Protein AF-A0A059LDJ7-F1 (afdb_monomer_lite)

Foldseek 3Di:
DDDDDDDDDDDPDDDPDDDPDQDDAPDQLGLSADQPPAPPPGAHSVRSVVVVVVVFDFDADPVRHGPDHDPDDPDDDDPDDDDDPVVPDDPDDDDPVRLVVVLVVCVVQVVDPPDDDPDPPPDPVVSNPPCCRPVLNPDPDDDDSVPPCCCVVAPPQCCDDPNDPDDDDPDPDDD

Radius of gyration: 35.51 Å; chains: 1; bounding box: 88×88×73 Å

Sequence (175 aa):
MAKRAAGKAGKASKTPGAAGGTVKPKHSNDKNRANKDVKTGMRSSGTVRRLAMYNSKPVRNKQGKIVKYELQSRDLPSTRIQPDRRWFGNTRVVGQKQLEAFREEMAVKAADPYTVVLDARKLPLGLIQDPETTNGGLRKATARATRSALVATQPFAATFGKEARRKRPKLAAES

Structure (mmCIF, N/CA/C/O backbone):
data_AF-A0A059LDJ7-F1
#
_entry.id   AF-A0A059LDJ7-F1
#
loop_
_atom_site.group_PDB
_atom_site.id
_atom_site.type_symbol
_atom_site.label_atom_id
_atom_site.label_alt_id
_atom_site.label_comp_id
_atom_site.label_asym_id
_atom_site.label_entity_id
_atom_site.label_seq_id
_atom_site.pdbx_PDB_ins_code
_atom_site.Cartn_x
_atom_site.Cartn_y
_atom_site.Cartn_z
_atom_site.occupancy
_atom_site.B_iso_or_equiv
_atom_site.auth_seq_id
_atom_site.auth_comp_id
_atom_site.auth_asym_id
_atom_site.auth_atom_id
_atom_site.pdbx_PDB_model_num
ATOM 1 N N . MET A 1 1 ? 35.418 -58.493 -48.954 1.00 42.06 1 MET A N 1
ATOM 2 C CA . MET A 1 1 ? 36.001 -57.163 -48.661 1.00 42.06 1 MET A CA 1
ATOM 3 C C . MET A 1 1 ? 35.087 -56.087 -49.231 1.00 42.06 1 MET A C 1
ATOM 5 O O . MET A 1 1 ? 34.880 -56.126 -50.430 1.00 42.06 1 MET A O 1
ATOM 9 N N . ALA A 1 2 ? 34.543 -55.184 -48.403 1.00 43.62 2 ALA A N 1
ATOM 10 C CA . ALA A 1 2 ? 34.311 -53.756 -48.712 1.00 43.62 2 ALA A CA 1
ATOM 11 C C . ALA A 1 2 ? 33.405 -53.103 -47.643 1.00 43.62 2 ALA A C 1
ATOM 13 O O . ALA A 1 2 ? 32.187 -53.229 -47.648 1.00 43.62 2 ALA A O 1
ATOM 14 N N . LYS A 1 3 ? 34.091 -52.460 -46.692 1.00 38.25 3 LYS A N 1
ATOM 15 C CA . LYS A 1 3 ? 33.736 -51.365 -45.767 1.00 38.25 3 LYS A CA 1
ATOM 16 C C . LYS A 1 3 ? 32.256 -50.959 -45.596 1.00 38.25 3 LYS A C 1
ATOM 18 O O . LYS A 1 3 ? 31.670 -50.288 -46.438 1.00 38.25 3 LYS A O 1
ATOM 23 N N . ARG A 1 4 ? 31.744 -51.188 -44.377 1.00 35.16 4 ARG A N 1
ATOM 24 C CA . ARG A 1 4 ? 30.652 -50.409 -43.766 1.00 35.16 4 ARG A CA 1
ATOM 25 C C . ARG A 1 4 ? 31.111 -48.959 -43.561 1.00 35.16 4 ARG A C 1
ATOM 27 O O . ARG A 1 4 ? 32.107 -48.725 -42.879 1.00 35.16 4 ARG A O 1
ATOM 34 N N . ALA A 1 5 ? 30.391 -48.002 -44.139 1.00 41.06 5 ALA A N 1
ATOM 35 C CA . ALA A 1 5 ? 30.596 -46.577 -43.905 1.00 41.06 5 ALA A CA 1
ATOM 36 C C . ALA A 1 5 ? 29.890 -46.152 -42.607 1.00 41.06 5 ALA A C 1
ATOM 38 O O . ALA A 1 5 ? 28.685 -46.342 -42.449 1.00 41.06 5 ALA A O 1
ATOM 39 N N . ALA A 1 6 ? 30.654 -45.591 -41.669 1.00 39.34 6 ALA A N 1
ATOM 40 C CA . ALA A 1 6 ? 30.142 -45.019 -40.433 1.00 39.34 6 ALA A CA 1
ATOM 41 C C . ALA A 1 6 ? 29.361 -43.727 -40.734 1.00 39.34 6 ALA A C 1
ATOM 43 O O . ALA A 1 6 ? 29.925 -42.741 -41.211 1.00 39.34 6 ALA A O 1
ATOM 44 N N . GLY A 1 7 ? 28.057 -43.740 -40.456 1.00 34.28 7 GLY A N 1
ATOM 45 C CA . GLY A 1 7 ? 27.198 -42.561 -40.518 1.00 34.28 7 GLY A CA 1
ATOM 46 C C . GLY A 1 7 ? 27.626 -41.524 -39.480 1.00 34.28 7 GLY A C 1
ATOM 47 O O . GLY A 1 7 ? 27.619 -41.776 -38.277 1.00 34.28 7 GLY A O 1
ATOM 48 N N . LYS A 1 8 ? 28.021 -40.351 -39.969 1.00 35.94 8 LYS A N 1
ATOM 49 C CA . LYS A 1 8 ? 28.443 -39.179 -39.201 1.00 35.94 8 LYS A CA 1
ATOM 50 C C . LYS A 1 8 ? 27.261 -38.646 -38.381 1.00 35.94 8 LYS A C 1
ATOM 52 O O . LYS A 1 8 ? 26.274 -38.194 -38.953 1.00 35.94 8 LYS A O 1
ATOM 57 N N . ALA A 1 9 ? 27.372 -38.687 -37.052 1.00 33.53 9 ALA A N 1
ATOM 58 C CA . ALA A 1 9 ? 26.392 -38.111 -36.136 1.00 33.53 9 ALA A CA 1
ATOM 59 C C . ALA A 1 9 ? 26.164 -36.622 -36.458 1.00 33.53 9 ALA A C 1
ATOM 61 O O . ALA A 1 9 ? 27.090 -35.805 -36.412 1.00 33.53 9 ALA A O 1
ATOM 62 N N . GLY A 1 10 ? 24.927 -36.283 -36.824 1.00 32.22 10 GLY A N 1
ATOM 63 C CA . GLY A 1 10 ? 24.494 -34.917 -37.083 1.00 32.22 10 GLY A CA 1
ATOM 64 C C . GLY A 1 10 ? 24.626 -34.064 -35.824 1.00 32.22 10 GLY A C 1
ATOM 65 O O . GLY A 1 10 ? 24.114 -34.405 -34.759 1.00 32.22 10 GLY A O 1
ATOM 66 N N . LYS A 1 11 ? 25.337 -32.943 -35.948 1.00 30.53 11 LYS A N 1
ATOM 67 C CA . LYS A 1 11 ? 25.489 -31.935 -34.897 1.00 30.53 11 LYS A CA 1
ATOM 68 C C . LYS A 1 11 ? 24.115 -31.317 -34.618 1.00 30.53 11 LYS A C 1
ATOM 70 O O . LYS A 1 11 ? 23.591 -30.589 -35.457 1.00 30.53 11 LYS A O 1
ATOM 75 N N . ALA A 1 12 ? 23.547 -31.598 -33.448 1.00 30.97 12 ALA A N 1
ATOM 76 C CA . ALA A 1 12 ? 22.353 -30.924 -32.955 1.00 30.97 12 ALA A CA 1
ATOM 77 C C . ALA A 1 12 ? 22.584 -29.402 -32.943 1.00 30.97 12 ALA A C 1
ATOM 79 O O . ALA A 1 12 ? 23.527 -28.902 -32.321 1.00 30.97 12 ALA A O 1
ATOM 80 N N . SER A 1 13 ? 21.740 -28.663 -33.662 1.00 32.06 13 SER A N 1
ATOM 81 C CA . SER A 1 13 ? 21.735 -27.204 -33.682 1.00 32.06 13 SER A CA 1
ATOM 82 C C . SER A 1 13 ? 21.338 -26.684 -32.302 1.00 32.06 13 SER A C 1
ATOM 84 O O . SER A 1 13 ? 20.176 -26.737 -31.906 1.00 32.06 13 SER A O 1
ATOM 86 N N . LYS A 1 14 ? 22.329 -26.204 -31.552 1.00 30.09 14 LYS A N 1
ATOM 87 C CA . LYS A 1 14 ? 22.153 -25.601 -30.233 1.00 30.09 14 LYS A CA 1
ATOM 88 C C . LYS A 1 14 ? 21.418 -24.265 -30.396 1.00 30.09 14 LYS A C 1
ATOM 90 O O . LYS A 1 14 ? 22.006 -23.283 -30.841 1.00 30.09 14 LYS A O 1
ATOM 95 N N . THR A 1 15 ? 20.136 -24.233 -30.040 1.00 29.75 15 THR A N 1
ATOM 96 C CA . THR A 1 15 ? 19.385 -23.004 -29.740 1.00 29.75 15 THR A CA 1
ATOM 97 C C . THR A 1 15 ? 20.234 -22.141 -28.798 1.00 29.75 15 THR A C 1
ATOM 99 O O . THR A 1 15 ? 20.752 -22.691 -27.819 1.00 29.75 15 THR A O 1
ATOM 102 N N . PRO A 1 16 ? 20.436 -20.830 -29.037 1.00 34.78 16 PRO A N 1
ATOM 103 C CA . PRO A 1 16 ? 21.268 -20.022 -28.159 1.00 34.78 16 PRO A CA 1
ATOM 104 C C . PRO A 1 16 ? 20.486 -19.716 -26.876 1.00 34.78 16 PRO A C 1
ATOM 106 O O . PRO A 1 16 ? 19.850 -18.675 -26.731 1.00 34.78 16 PRO A O 1
ATOM 109 N N . GLY A 1 17 ? 20.521 -20.669 -25.946 1.00 28.41 17 GLY A N 1
ATOM 110 C CA . GLY A 1 17 ? 20.250 -20.441 -24.537 1.00 28.41 17 GLY A CA 1
ATOM 111 C C . GLY A 1 17 ? 21.301 -19.494 -23.966 1.00 28.41 17 GLY A C 1
ATOM 112 O O . GLY A 1 17 ? 22.477 -19.564 -24.327 1.00 28.41 17 GLY A O 1
ATOM 113 N N . ALA A 1 18 ? 20.837 -18.579 -23.117 1.00 41.72 18 ALA A N 1
ATOM 114 C CA . ALA A 1 18 ? 21.595 -17.512 -22.481 1.00 41.72 18 ALA A CA 1
ATOM 115 C C . ALA A 1 18 ? 23.001 -17.949 -22.030 1.00 41.72 18 ALA A C 1
ATOM 117 O O . ALA A 1 18 ? 23.164 -18.709 -21.077 1.00 41.72 18 ALA A O 1
ATOM 118 N N . ALA A 1 19 ? 24.023 -17.431 -22.711 1.00 35.00 19 ALA A N 1
ATOM 119 C CA . ALA A 1 19 ? 25.407 -17.570 -22.295 1.00 35.00 19 ALA A CA 1
ATOM 120 C C . ALA A 1 19 ? 25.674 -16.612 -21.124 1.00 35.00 19 ALA A C 1
ATOM 122 O O . ALA A 1 19 ? 25.882 -15.415 -21.319 1.00 35.00 19 ALA A O 1
ATOM 123 N N . GLY A 1 20 ? 25.665 -17.150 -19.905 1.00 42.09 20 GLY A N 1
ATOM 124 C CA . GLY A 1 20 ? 26.202 -16.506 -18.706 1.00 42.09 20 GLY A CA 1
ATOM 125 C C . GLY A 1 20 ? 27.732 -16.476 -18.724 1.00 42.09 20 GLY A C 1
ATOM 126 O O . GLY A 1 20 ? 28.372 -17.110 -17.897 1.00 42.09 20 GLY A O 1
ATOM 127 N N . GLY A 1 21 ? 28.313 -15.764 -19.689 1.00 45.19 21 GLY A N 1
ATOM 128 C CA . GLY A 1 21 ? 29.731 -15.411 -19.722 1.00 45.19 21 GLY A CA 1
ATOM 129 C C . GLY A 1 21 ? 29.867 -13.893 -19.667 1.00 45.19 21 GLY A C 1
ATOM 130 O O . GLY A 1 21 ? 29.089 -13.184 -20.304 1.00 45.19 21 GLY A O 1
ATOM 131 N N . THR A 1 22 ? 30.830 -13.381 -18.904 1.00 58.38 22 THR A N 1
ATOM 132 C CA . THR A 1 22 ? 31.161 -11.952 -18.787 1.00 58.38 22 THR A CA 1
ATOM 133 C C . THR A 1 22 ? 31.734 -11.415 -20.104 1.00 58.38 22 THR A C 1
ATOM 135 O O . THR A 1 22 ? 32.924 -11.150 -20.251 1.00 58.38 22 THR A O 1
ATOM 138 N N . VAL A 1 23 ? 30.873 -11.264 -21.109 1.00 72.50 23 VAL A N 1
ATOM 139 C CA . VAL A 1 23 ? 31.222 -10.637 -22.382 1.00 72.50 23 VAL A CA 1
ATOM 140 C C . VAL A 1 23 ? 31.428 -9.147 -22.133 1.00 72.50 23 VAL A C 1
ATOM 142 O O . VAL A 1 23 ? 30.529 -8.464 -21.639 1.00 72.50 23 VAL A O 1
ATOM 145 N N . LYS A 1 24 ? 32.614 -8.636 -22.484 1.00 77.88 24 LYS A N 1
ATOM 146 C CA . LYS A 1 24 ? 32.911 -7.199 -22.418 1.00 77.88 24 LYS A CA 1
ATOM 147 C C . LYS A 1 24 ? 31.865 -6.425 -23.243 1.00 77.88 24 LYS A C 1
ATOM 149 O O . LYS A 1 24 ? 31.592 -6.822 -24.379 1.00 77.88 24 LYS A O 1
ATOM 154 N N . PRO A 1 25 ? 31.280 -5.340 -22.705 1.00 80.69 25 PRO A N 1
ATOM 155 C CA . PRO A 1 25 ? 30.238 -4.592 -23.398 1.00 80.69 25 PRO A CA 1
ATOM 156 C C . PRO A 1 25 ? 30.795 -3.964 -24.678 1.00 80.69 25 PRO A C 1
ATOM 158 O O . PRO A 1 25 ? 31.831 -3.300 -24.642 1.00 80.69 25 PRO A O 1
ATOM 161 N N . LYS A 1 26 ? 30.103 -4.146 -25.806 1.00 83.44 26 LYS A N 1
ATOM 162 C CA . LYS A 1 26 ? 30.575 -3.683 -27.124 1.00 83.44 26 LYS A CA 1
ATOM 163 C C . LYS A 1 26 ? 30.265 -2.210 -27.396 1.00 83.44 26 LYS A C 1
ATOM 165 O O . LYS A 1 26 ? 30.961 -1.573 -28.175 1.00 83.44 26 LYS A O 1
ATOM 170 N N . HIS A 1 27 ? 29.220 -1.665 -26.770 1.00 86.00 27 HIS A N 1
ATOM 171 C CA . HIS A 1 27 ? 28.788 -0.276 -26.955 1.00 86.00 27 HIS A CA 1
ATOM 172 C C . HIS A 1 27 ? 28.141 0.324 -25.689 1.00 86.00 27 HIS A C 1
ATOM 174 O O . HIS A 1 27 ? 27.986 -0.330 -24.652 1.00 86.00 27 HIS A O 1
ATOM 180 N N . SER A 1 28 ? 27.755 1.604 -25.749 1.00 82.62 28 SER A N 1
ATOM 181 C CA . SER A 1 28 ? 27.169 2.355 -24.622 1.00 82.62 28 SER A CA 1
ATOM 182 C C . SER A 1 28 ? 25.819 1.802 -24.141 1.00 82.62 28 SER A C 1
ATOM 184 O O . SER A 1 28 ? 25.546 1.831 -22.944 1.00 82.62 28 SER A O 1
ATOM 186 N N . ASN A 1 29 ? 25.012 1.244 -25.051 1.00 84.31 29 ASN A N 1
ATOM 187 C CA . ASN A 1 29 ? 23.694 0.648 -24.764 1.00 84.31 29 ASN A CA 1
ATOM 188 C C . ASN A 1 29 ? 23.704 -0.883 -24.558 1.00 84.31 29 ASN A C 1
ATOM 190 O O . ASN A 1 29 ? 22.674 -1.531 -24.729 1.00 84.31 29 ASN A O 1
ATOM 194 N N . ASP A 1 30 ? 24.856 -1.490 -24.271 1.00 86.12 30 ASP A N 1
ATOM 195 C CA . ASP A 1 30 ? 24.950 -2.948 -24.128 1.00 86.12 30 ASP A CA 1
ATOM 196 C C . ASP A 1 30 ? 24.379 -3.413 -22.773 1.00 86.12 30 ASP A C 1
ATOM 198 O O . ASP A 1 30 ? 24.708 -2.860 -21.718 1.00 86.12 30 ASP A O 1
ATOM 202 N N . LYS A 1 31 ? 23.527 -4.447 -22.800 1.00 83.19 31 LYS A N 1
ATOM 203 C CA . LYS A 1 31 ? 22.902 -5.048 -21.610 1.00 83.19 31 LYS A CA 1
ATOM 204 C C . LYS A 1 31 ? 23.912 -5.793 -20.723 1.00 83.19 31 LYS A C 1
ATOM 206 O O . LYS A 1 31 ? 23.625 -5.970 -19.539 1.00 83.19 31 LYS A O 1
ATOM 211 N N . ASN A 1 32 ? 25.075 -6.175 -21.260 1.00 84.19 32 ASN A N 1
ATOM 212 C CA . ASN A 1 32 ? 26.126 -6.951 -20.584 1.00 84.19 32 ASN A CA 1
ATOM 213 C C . ASN A 1 32 ? 27.123 -6.096 -19.779 1.00 84.19 32 ASN A C 1
ATOM 215 O O . ASN A 1 32 ? 28.181 -6.569 -19.372 1.00 84.19 32 ASN A O 1
ATOM 219 N N . ARG A 1 33 ? 26.821 -4.816 -19.549 1.00 84.44 33 ARG A N 1
ATOM 220 C CA . ARG A 1 33 ? 27.701 -3.911 -18.803 1.00 84.44 33 ARG A CA 1
ATOM 221 C C . ARG A 1 33 ? 27.691 -4.187 -17.288 1.00 84.44 33 ARG A C 1
ATOM 223 O O . ARG A 1 33 ? 26.677 -4.597 -16.722 1.00 84.44 33 ARG A O 1
ATOM 230 N N . ALA A 1 34 ? 28.799 -3.895 -16.609 1.00 82.25 34 ALA A N 1
ATOM 231 C CA . ALA A 1 34 ? 28.867 -3.932 -15.149 1.00 82.25 34 ALA A CA 1
ATOM 232 C C . ALA A 1 34 ? 27.865 -2.950 -14.500 1.00 82.25 34 ALA A C 1
ATOM 234 O O . ALA A 1 34 ? 27.556 -1.889 -15.053 1.00 82.25 34 ALA A O 1
ATOM 235 N N . ASN A 1 35 ? 27.316 -3.335 -13.343 1.00 79.00 35 ASN A N 1
ATOM 236 C CA . ASN A 1 35 ? 26.426 -2.480 -12.545 1.00 79.00 35 ASN A CA 1
ATOM 237 C C . ASN A 1 35 ? 27.171 -1.772 -11.400 1.00 79.00 35 ASN A C 1
ATOM 239 O O . ASN A 1 35 ? 26.806 -0.660 -11.037 1.00 79.00 35 ASN A O 1
ATOM 243 N N . LYS A 1 36 ? 28.208 -2.418 -10.855 1.00 69.12 36 LYS A N 1
ATOM 244 C CA . LYS A 1 36 ? 29.131 -1.866 -9.856 1.00 69.12 36 LYS A CA 1
ATOM 245 C C . LYS A 1 36 ? 30.413 -1.408 -10.565 1.00 69.12 36 LYS A C 1
ATOM 247 O O . LYS A 1 36 ? 30.733 -1.956 -11.619 1.00 69.12 36 LYS A O 1
ATOM 252 N N . ASP A 1 37 ? 31.069 -0.378 -10.035 1.00 67.75 37 ASP A N 1
ATOM 253 C CA . ASP A 1 37 ? 32.345 0.168 -10.538 1.00 67.75 37 ASP A CA 1
ATOM 254 C C . ASP A 1 37 ? 32.285 0.723 -11.971 1.00 67.75 37 ASP A C 1
ATOM 256 O O . ASP A 1 37 ? 33.188 0.570 -12.795 1.00 67.75 37 ASP A O 1
ATOM 260 N N . VAL A 1 38 ? 31.174 1.386 -12.293 1.00 71.25 38 VAL A N 1
ATOM 261 C CA . VAL A 1 38 ? 31.018 2.069 -13.577 1.00 71.25 38 VAL A CA 1
ATOM 262 C C . VAL A 1 38 ? 31.854 3.346 -13.554 1.00 71.25 38 VAL A C 1
ATOM 264 O O . VAL A 1 38 ? 31.583 4.251 -12.770 1.00 71.25 38 VAL A O 1
ATOM 267 N N . LYS A 1 39 ? 32.856 3.424 -14.437 1.00 75.44 39 LYS A N 1
ATOM 268 C CA . LYS A 1 39 ? 33.688 4.622 -14.622 1.00 75.44 39 LYS 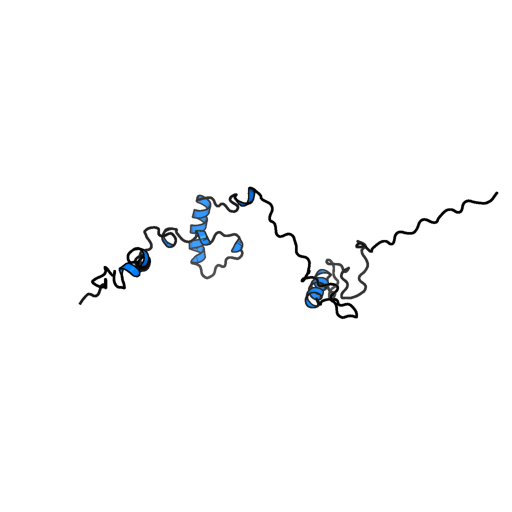A CA 1
ATOM 269 C C . LYS A 1 39 ? 32.810 5.870 -14.800 1.00 75.44 39 LYS A C 1
ATOM 271 O O . LYS A 1 39 ? 31.831 5.834 -15.548 1.00 75.44 39 LYS A O 1
ATOM 276 N N . THR A 1 40 ? 33.173 6.973 -14.148 1.00 74.00 40 THR A N 1
ATOM 27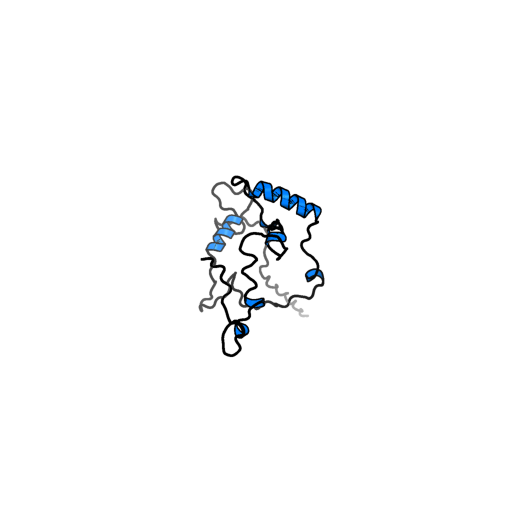7 C CA . THR A 1 40 ? 32.469 8.262 -14.241 1.00 74.00 40 THR A CA 1
ATOM 278 C C . THR A 1 40 ? 32.196 8.640 -15.702 1.00 74.00 40 THR A C 1
ATOM 280 O O . THR A 1 40 ? 33.089 8.572 -16.545 1.00 74.00 40 THR A O 1
ATOM 283 N N . GLY A 1 41 ? 30.941 8.980 -16.015 1.00 75.94 41 GLY A N 1
ATOM 284 C CA . GLY A 1 41 ? 30.483 9.304 -17.376 1.00 75.94 41 GLY A CA 1
ATOM 285 C C . GLY A 1 41 ? 29.976 8.112 -18.201 1.00 75.94 41 GLY A C 1
ATOM 286 O O . GLY A 1 41 ? 29.423 8.298 -19.285 1.00 75.94 41 GLY A O 1
ATOM 287 N N . MET A 1 42 ? 30.100 6.880 -17.704 1.00 81.94 42 MET A N 1
ATOM 288 C CA . MET A 1 42 ? 29.539 5.695 -18.348 1.00 81.94 42 MET A CA 1
ATOM 289 C C . MET A 1 42 ? 28.165 5.318 -17.775 1.00 81.94 42 MET A C 1
ATOM 291 O O . MET A 1 42 ? 27.887 5.483 -16.592 1.00 81.94 42 MET A O 1
ATOM 295 N N . ARG A 1 43 ? 27.283 4.768 -18.619 1.00 87.38 43 ARG A N 1
ATOM 296 C CA . ARG A 1 43 ? 25.987 4.217 -18.173 1.00 87.38 43 ARG A CA 1
ATOM 297 C C . ARG A 1 43 ? 26.218 2.914 -17.410 1.00 87.38 43 ARG A C 1
ATOM 299 O O . ARG A 1 43 ? 27.078 2.153 -17.822 1.00 87.38 43 ARG A O 1
ATOM 306 N N . SER A 1 44 ? 25.447 2.617 -16.364 1.00 88.88 44 SER A N 1
ATOM 307 C CA . SER A 1 44 ? 25.400 1.278 -15.741 1.00 88.88 44 SER A CA 1
ATOM 308 C C . SER A 1 44 ? 24.459 0.337 -16.502 1.00 88.88 44 SER A C 1
ATOM 310 O O . SER A 1 44 ? 23.603 0.805 -17.256 1.00 88.88 44 SER A O 1
ATOM 312 N N . SER A 1 45 ? 24.539 -0.984 -16.302 1.00 89.31 45 SER A N 1
ATOM 313 C CA . SER A 1 45 ? 23.546 -1.899 -16.903 1.00 89.31 45 SER A CA 1
ATOM 314 C C . SER A 1 45 ? 22.118 -1.636 -16.428 1.00 89.31 45 SER A C 1
ATOM 316 O O . SER A 1 45 ? 21.190 -1.738 -17.232 1.00 89.31 45 SER A O 1
ATOM 318 N N . GLY A 1 46 ? 21.924 -1.222 -15.170 1.00 89.75 46 GLY A N 1
ATOM 319 C CA . GLY A 1 46 ? 20.621 -0.760 -14.683 1.00 89.75 46 GLY A CA 1
ATOM 320 C C . GLY A 1 46 ? 20.107 0.449 -15.472 1.00 89.75 46 GLY A C 1
ATOM 321 O O . GLY A 1 46 ? 18.958 0.470 -15.913 1.00 89.75 46 GLY A O 1
ATOM 322 N N . THR A 1 47 ? 20.992 1.410 -15.753 1.00 90.06 47 THR A N 1
ATOM 323 C CA . THR A 1 47 ? 20.671 2.587 -16.574 1.00 90.06 47 THR A CA 1
ATOM 324 C C . THR A 1 47 ? 20.313 2.195 -18.005 1.00 90.06 47 THR A C 1
ATOM 326 O O . THR A 1 47 ? 19.324 2.688 -18.540 1.00 90.06 47 THR A O 1
ATOM 329 N N . VAL A 1 48 ? 21.071 1.282 -18.619 1.00 91.81 48 VAL A N 1
ATOM 330 C CA . VAL A 1 48 ? 20.797 0.782 -19.976 1.00 91.81 48 VAL A CA 1
ATOM 331 C C . VAL A 1 48 ? 19.431 0.095 -20.051 1.00 91.81 48 VAL A C 1
ATOM 333 O O . VAL A 1 48 ? 18.666 0.380 -20.969 1.00 91.81 48 VAL A O 1
ATOM 336 N N . ARG A 1 49 ? 19.078 -0.759 -19.080 1.00 91.06 49 ARG A N 1
ATOM 337 C CA . ARG A 1 49 ? 17.759 -1.422 -19.031 1.00 91.06 49 ARG A CA 1
ATOM 338 C C . ARG A 1 49 ? 16.617 -0.418 -18.871 1.00 91.06 49 ARG A C 1
ATOM 340 O O . ARG A 1 49 ? 15.626 -0.518 -19.587 1.00 91.06 49 ARG A O 1
ATOM 347 N N . ARG A 1 50 ? 16.776 0.582 -17.997 1.00 90.94 50 ARG A N 1
ATOM 348 C CA . ARG A 1 50 ? 15.799 1.670 -17.824 1.00 90.94 50 ARG A CA 1
ATOM 349 C C . ARG A 1 50 ? 15.618 2.486 -19.106 1.00 90.94 50 ARG A C 1
ATOM 351 O O . ARG A 1 50 ? 14.496 2.782 -19.482 1.00 90.94 50 ARG A O 1
ATOM 358 N N . LEU A 1 51 ? 16.702 2.837 -19.797 1.00 91.62 51 LEU A N 1
ATOM 359 C CA . LEU A 1 51 ? 16.608 3.577 -21.060 1.00 91.62 51 LEU A CA 1
ATOM 360 C C . LEU A 1 51 ? 15.989 2.735 -22.182 1.00 91.62 51 LEU A C 1
ATOM 362 O O . LEU A 1 51 ? 15.260 3.266 -23.013 1.00 91.62 51 LEU A O 1
ATOM 366 N N . ALA A 1 52 ? 16.247 1.426 -22.198 1.00 90.19 52 ALA A N 1
ATOM 367 C CA . ALA A 1 52 ? 15.611 0.514 -23.142 1.00 90.19 52 ALA A CA 1
ATOM 368 C C . ALA A 1 52 ? 14.085 0.440 -22.943 1.00 90.19 52 ALA A C 1
ATOM 370 O O . ALA A 1 52 ? 13.368 0.322 -23.932 1.00 90.19 52 ALA A O 1
ATOM 371 N N . MET A 1 53 ? 13.594 0.572 -21.704 1.00 91.25 53 MET A N 1
ATOM 372 C CA . MET A 1 53 ? 12.157 0.592 -21.395 1.00 91.25 53 MET A CA 1
ATOM 373 C C . MET A 1 53 ? 11.426 1.746 -22.101 1.00 91.25 53 MET A C 1
ATOM 375 O O . MET A 1 53 ? 10.395 1.504 -22.731 1.00 91.25 53 MET A O 1
ATOM 379 N N . TYR A 1 54 ? 11.995 2.959 -22.111 1.00 91.81 54 TYR A N 1
ATOM 380 C CA . TYR A 1 54 ? 11.408 4.106 -22.825 1.00 91.81 54 TYR A CA 1
ATOM 381 C C . TYR A 1 54 ? 11.358 3.924 -24.350 1.00 91.81 54 TYR A C 1
ATOM 383 O O . TYR A 1 54 ? 10.547 4.551 -25.023 1.00 91.81 54 TYR A O 1
ATOM 391 N N . ASN A 1 55 ? 12.198 3.043 -24.897 1.00 88.06 55 ASN A N 1
ATOM 392 C CA . ASN A 1 55 ? 12.268 2.749 -26.328 1.00 88.06 55 ASN A CA 1
ATOM 393 C C . ASN A 1 55 ? 11.537 1.447 -26.709 1.00 88.06 55 ASN A C 1
ATOM 395 O O . ASN A 1 55 ? 11.772 0.909 -27.794 1.00 88.06 55 ASN A O 1
ATOM 399 N N . SER A 1 56 ? 10.673 0.915 -25.838 1.00 87.12 56 SER A N 1
ATOM 400 C CA . SER A 1 56 ? 9.945 -0.329 -26.103 1.00 87.12 56 SER A CA 1
ATOM 401 C C . SER A 1 56 ? 8.912 -0.145 -27.227 1.00 87.12 56 SER A C 1
ATOM 403 O O . SER A 1 56 ? 7.990 0.662 -27.148 1.00 87.12 56 SER A O 1
ATOM 405 N N . LYS A 1 57 ? 9.086 -0.887 -28.328 1.00 88.31 57 LYS A N 1
ATOM 406 C CA . LYS A 1 57 ? 8.197 -0.879 -29.502 1.00 88.31 57 LYS A CA 1
ATOM 407 C C . LYS A 1 57 ? 7.925 -2.314 -29.970 1.00 88.31 57 LYS A C 1
ATOM 409 O O . LYS A 1 57 ? 8.788 -3.177 -29.796 1.00 88.31 57 LYS A O 1
ATOM 414 N N . PRO A 1 58 ? 6.762 -2.590 -30.589 1.00 91.31 58 PRO A N 1
ATOM 415 C CA . PRO A 1 58 ? 6.482 -3.907 -31.146 1.00 91.31 58 PRO A CA 1
ATOM 416 C C . PRO A 1 58 ? 7.398 -4.207 -32.328 1.00 91.31 58 PRO A C 1
ATOM 418 O O . PRO A 1 58 ? 7.479 -3.432 -33.284 1.00 91.31 58 PRO A O 1
ATOM 421 N N . VAL A 1 59 ? 8.058 -5.362 -32.268 1.00 90.56 59 VAL A N 1
ATOM 422 C CA . VAL A 1 59 ? 8.890 -5.874 -33.358 1.00 90.56 59 VAL A CA 1
ATOM 423 C C . VAL A 1 59 ? 7.973 -6.509 -34.396 1.00 90.56 59 VAL A C 1
ATOM 425 O O . VAL A 1 59 ? 7.156 -7.367 -34.054 1.00 90.56 59 VAL A O 1
ATOM 428 N N . ARG A 1 60 ? 8.100 -6.091 -35.658 1.00 93.25 60 ARG A N 1
ATOM 429 C CA . ARG A 1 60 ? 7.274 -6.562 -36.779 1.00 93.25 60 ARG A CA 1
ATOM 430 C C . ARG A 1 60 ? 8.106 -7.318 -37.810 1.00 93.25 60 ARG A C 1
ATOM 432 O O . ARG A 1 60 ? 9.290 -7.036 -37.975 1.00 93.25 60 ARG A O 1
ATOM 439 N N . ASN A 1 61 ? 7.482 -8.268 -38.501 1.00 94.25 61 ASN A N 1
ATOM 440 C CA . ASN A 1 61 ? 8.062 -8.891 -39.690 1.00 94.25 61 ASN A CA 1
ATOM 441 C C . ASN A 1 61 ? 7.914 -7.972 -40.921 1.00 94.25 61 ASN A C 1
ATOM 443 O O . ASN A 1 61 ? 7.272 -6.923 -40.852 1.00 94.25 61 ASN A O 1
ATOM 447 N N . LYS A 1 62 ? 8.492 -8.370 -42.062 1.00 94.94 62 LYS A N 1
ATOM 448 C CA . LYS A 1 62 ? 8.414 -7.602 -43.322 1.00 94.94 62 LYS A CA 1
ATOM 449 C C . LYS A 1 62 ? 6.970 -7.388 -43.801 1.00 94.94 62 LYS A C 1
ATOM 451 O O . LYS A 1 62 ? 6.679 -6.393 -44.444 1.00 94.94 62 LYS A O 1
ATOM 456 N N . GLN A 1 63 ? 6.071 -8.303 -43.449 1.00 94.44 63 GLN A N 1
ATOM 457 C CA . GLN A 1 63 ? 4.641 -8.275 -43.753 1.00 94.44 63 GLN A CA 1
ATOM 458 C C . GLN A 1 63 ? 3.825 -7.429 -42.753 1.00 94.44 63 GLN A C 1
ATOM 460 O O . GLN A 1 63 ? 2.599 -7.435 -42.806 1.00 94.44 63 GLN A O 1
ATOM 465 N N . GLY A 1 64 ? 4.471 -6.749 -41.798 1.00 90.88 64 GLY A N 1
ATOM 466 C CA . GLY A 1 64 ? 3.820 -5.870 -40.820 1.00 90.88 64 GLY A CA 1
ATOM 467 C C . GLY A 1 64 ? 3.168 -6.570 -39.619 1.00 90.88 64 GLY A C 1
ATOM 468 O O . GLY A 1 64 ? 2.634 -5.894 -38.738 1.00 90.88 64 GLY A O 1
ATOM 469 N N . LYS A 1 65 ? 3.236 -7.903 -39.517 1.00 91.31 65 LYS A N 1
ATOM 470 C CA . LYS A 1 65 ? 2.709 -8.667 -38.373 1.00 91.31 65 LYS A CA 1
ATOM 471 C C . LYS A 1 65 ? 3.641 -8.544 -37.168 1.00 91.31 65 LYS A C 1
ATOM 473 O O . LYS A 1 65 ? 4.860 -8.649 -37.304 1.00 91.31 65 LYS A O 1
ATOM 478 N N . ILE A 1 66 ? 3.063 -8.339 -35.984 1.00 90.06 66 ILE A N 1
ATOM 479 C CA . ILE A 1 66 ? 3.805 -8.233 -34.720 1.00 90.06 66 ILE A CA 1
ATOM 480 C C . ILE A 1 66 ? 4.331 -9.618 -34.334 1.00 90.06 66 ILE A C 1
ATOM 482 O O . ILE A 1 66 ? 3.555 -10.555 -34.177 1.00 90.06 66 ILE A O 1
ATOM 486 N N . VAL A 1 67 ? 5.649 -9.729 -34.180 1.00 89.31 67 VAL A N 1
ATOM 487 C CA . VAL A 1 67 ? 6.348 -10.957 -33.771 1.00 89.31 67 VAL A CA 1
ATOM 488 C C . VAL A 1 67 ? 6.527 -10.992 -32.257 1.00 89.31 67 VAL A C 1
ATOM 490 O O . VAL A 1 67 ? 6.348 -12.031 -31.633 1.00 89.31 67 VAL A O 1
ATOM 493 N N . LYS A 1 68 ? 6.888 -9.854 -31.653 1.00 87.31 68 LYS A N 1
ATOM 494 C CA . LYS A 1 68 ? 7.117 -9.748 -30.211 1.00 87.31 68 LYS A CA 1
ATOM 495 C C . LYS A 1 68 ? 6.717 -8.376 -29.694 1.00 87.31 68 LYS A C 1
ATOM 497 O O . LYS A 1 68 ? 7.114 -7.353 -30.258 1.00 87.31 68 LYS A O 1
ATOM 502 N N . TYR A 1 69 ? 6.015 -8.374 -28.568 1.00 88.88 69 TYR A N 1
ATOM 503 C CA . TYR A 1 69 ? 5.813 -7.194 -27.745 1.00 88.88 69 TYR A CA 1
ATOM 504 C C . TYR A 1 69 ? 5.887 -7.582 -26.268 1.00 88.88 69 TYR A C 1
ATOM 506 O O . TYR A 1 69 ? 5.317 -8.589 -25.868 1.00 88.88 69 TYR A O 1
ATOM 514 N N . GLU A 1 70 ? 6.650 -6.830 -25.473 1.00 85.12 70 GLU A N 1
ATOM 515 C CA . GLU A 1 70 ? 7.034 -7.252 -24.116 1.00 85.12 70 GLU A CA 1
ATOM 516 C C . GLU A 1 70 ? 5.873 -7.216 -23.113 1.00 85.12 70 GLU A C 1
ATOM 518 O O . GLU A 1 70 ? 5.860 -8.018 -22.187 1.00 85.12 70 GLU A O 1
ATOM 523 N N . LEU A 1 71 ? 4.900 -6.318 -23.307 1.00 86.31 71 LEU A N 1
ATOM 524 C CA . LEU A 1 71 ? 3.805 -6.073 -22.355 1.00 86.31 71 LEU A CA 1
ATOM 525 C C . LEU A 1 71 ? 2.406 -6.404 -22.904 1.00 86.31 71 LEU A C 1
ATOM 527 O O . LEU A 1 71 ? 1.425 -6.231 -22.192 1.00 86.31 71 LEU A O 1
ATOM 531 N N . GLN A 1 72 ? 2.288 -6.867 -24.154 1.00 88.06 72 GLN A N 1
ATOM 532 C CA . GLN A 1 72 ? 1.020 -7.387 -24.694 1.00 88.06 72 GLN A CA 1
ATOM 533 C C . GLN A 1 72 ? 1.266 -8.780 -25.265 1.00 88.06 72 GLN A C 1
ATOM 535 O O . GLN A 1 72 ? 1.516 -8.949 -26.461 1.00 88.06 72 GLN A O 1
ATOM 540 N N . SER A 1 73 ? 1.213 -9.780 -24.388 1.00 87.12 73 SER A N 1
ATOM 541 C CA . SER A 1 73 ? 1.034 -11.166 -24.809 1.00 87.12 73 SER A CA 1
ATOM 542 C C . SER A 1 73 ? -0.402 -11.363 -25.300 1.00 87.12 73 SER A C 1
ATOM 544 O O . SER A 1 73 ? -1.338 -10.755 -24.784 1.00 87.12 73 SER A O 1
ATOM 546 N N . ARG A 1 74 ? -0.580 -12.210 -2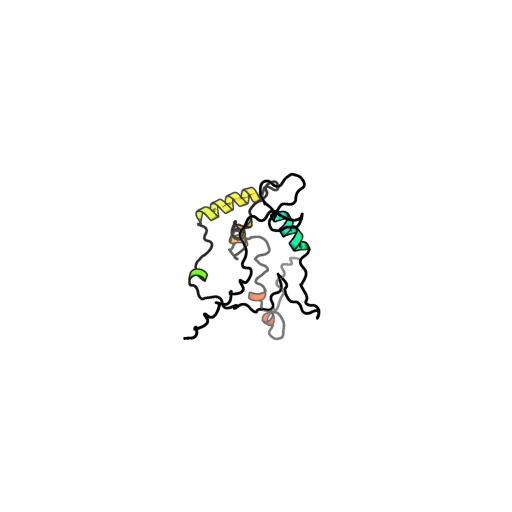6.318 1.00 84.19 74 ARG A N 1
ATOM 547 C CA . ARG A 1 74 ? -1.911 -12.623 -26.804 1.00 84.19 74 ARG A CA 1
ATOM 548 C C . ARG A 1 74 ? -2.414 -13.888 -26.110 1.00 84.19 74 ARG A C 1
ATOM 550 O O . ARG A 1 74 ? -3.567 -14.263 -26.290 1.00 84.19 74 ARG A O 1
ATOM 557 N N . ASP A 1 75 ? -1.536 -14.532 -25.353 1.00 87.75 75 ASP A N 1
ATOM 558 C CA . ASP A 1 75 ? -1.812 -15.783 -24.671 1.00 87.75 75 ASP A CA 1
ATOM 559 C C . ASP A 1 75 ? -2.719 -15.513 -23.470 1.00 87.75 75 ASP A C 1
ATOM 561 O O . ASP A 1 75 ? -2.424 -14.642 -22.648 1.00 87.75 75 ASP A O 1
ATOM 565 N N . LEU A 1 76 ? -3.824 -16.257 -23.376 1.00 86.94 76 LEU A N 1
ATOM 566 C CA . LEU A 1 76 ? -4.707 -16.225 -22.214 1.00 86.94 76 LEU A CA 1
ATOM 567 C C . LEU A 1 76 ? -4.105 -17.106 -21.109 1.00 86.94 76 LEU A C 1
ATOM 569 O O . LEU A 1 76 ? -4.041 -18.327 -21.284 1.00 86.94 76 LEU A O 1
ATOM 573 N N . PRO A 1 77 ? -3.667 -16.537 -19.970 1.00 90.00 77 PRO A N 1
ATOM 574 C CA . PRO A 1 77 ? -3.237 -17.348 -18.842 1.00 90.00 77 PRO A CA 1
ATOM 575 C C . PRO A 1 77 ? -4.444 -18.030 -18.183 1.00 90.00 77 PRO A C 1
ATOM 577 O O . PRO A 1 77 ? -5.569 -17.529 -18.232 1.00 90.00 77 PRO A O 1
ATOM 580 N N . SER A 1 78 ? -4.206 -19.158 -17.511 1.00 91.75 78 SER A N 1
ATOM 581 C CA . SER A 1 78 ? -5.228 -19.774 -16.660 1.00 91.75 78 SER A CA 1
ATOM 582 C C . SER A 1 78 ? -5.556 -18.847 -15.486 1.00 91.75 78 SER A C 1
ATOM 584 O O . SER A 1 78 ? -4.674 -18.488 -14.708 1.00 91.75 78 SER A O 1
ATOM 586 N N . THR A 1 79 ? -6.825 -18.461 -15.357 1.00 92.12 79 THR A N 1
ATOM 587 C CA . THR A 1 79 ? -7.323 -17.527 -14.331 1.00 92.12 79 THR A CA 1
ATOM 588 C C . THR A 1 79 ? -7.865 -18.227 -13.085 1.00 92.12 79 THR A C 1
ATOM 590 O O . THR A 1 79 ? -8.318 -17.569 -12.148 1.00 92.12 79 THR A O 1
ATOM 593 N N . ARG A 1 80 ? -7.848 -19.566 -13.054 1.00 94.06 80 ARG A N 1
ATOM 594 C CA . ARG A 1 80 ? -8.393 -20.331 -11.932 1.00 94.06 80 ARG A CA 1
ATOM 595 C C . ARG A 1 80 ? -7.469 -20.220 -10.727 1.00 94.06 80 ARG A C 1
ATOM 597 O O . ARG A 1 80 ? -6.315 -20.637 -10.774 1.00 94.06 80 ARG A O 1
ATOM 604 N N . ILE A 1 81 ? -8.017 -19.720 -9.629 1.00 93.50 81 ILE A N 1
ATOM 605 C CA . ILE A 1 81 ? -7.317 -19.652 -8.354 1.00 93.50 81 ILE A CA 1
ATOM 606 C C . ILE A 1 81 ? -7.504 -20.994 -7.624 1.00 93.50 81 ILE A C 1
ATOM 608 O O . ILE A 1 81 ? -8.618 -21.519 -7.573 1.00 93.50 81 ILE A O 1
ATOM 612 N N . GLN A 1 82 ? -6.424 -21.587 -7.110 1.00 94.19 82 GLN A N 1
ATOM 613 C CA . GLN A 1 82 ? -6.500 -22.881 -6.422 1.00 94.19 82 GLN A CA 1
ATOM 614 C C . GLN A 1 82 ? -7.152 -22.743 -5.044 1.00 94.19 82 GLN A C 1
ATOM 616 O O . GLN A 1 82 ? -6.785 -21.826 -4.320 1.00 94.19 82 GLN A O 1
ATOM 621 N N . PRO A 1 83 ? -8.061 -23.645 -4.641 1.00 95.44 83 PRO A N 1
ATOM 622 C CA . PRO A 1 83 ? -8.664 -23.576 -3.316 1.00 95.44 83 PRO A CA 1
ATOM 623 C C . PRO A 1 83 ? -7.598 -23.761 -2.224 1.00 95.44 83 PRO A C 1
ATOM 625 O O . PRO A 1 83 ? -6.863 -24.746 -2.231 1.00 95.44 83 PRO A O 1
ATOM 628 N N . ASP A 1 84 ? -7.533 -22.834 -1.265 1.00 96.44 84 ASP A N 1
ATOM 629 C CA . ASP A 1 84 ? -6.616 -22.905 -0.123 1.00 96.44 84 ASP A CA 1
ATOM 630 C C . ASP A 1 84 ? -7.320 -22.443 1.161 1.00 96.44 84 ASP A C 1
ATOM 632 O O . ASP A 1 84 ? -7.972 -21.398 1.198 1.00 96.44 84 ASP A O 1
ATOM 636 N N . ARG A 1 85 ? -7.160 -23.209 2.247 1.00 95.31 85 ARG A N 1
ATOM 637 C CA . ARG A 1 85 ? -7.712 -22.873 3.572 1.00 95.31 85 ARG A CA 1
ATOM 638 C C . ARG A 1 85 ? -7.139 -21.562 4.115 1.00 95.31 85 ARG A C 1
ATOM 640 O O . ARG A 1 85 ? -7.810 -20.872 4.876 1.00 95.31 85 ARG A O 1
ATOM 647 N N . ARG A 1 86 ? -5.918 -21.197 3.712 1.00 94.62 86 ARG A N 1
ATOM 648 C CA . ARG A 1 86 ? -5.214 -19.988 4.168 1.00 94.62 86 ARG A CA 1
ATOM 649 C C . ARG A 1 86 ? -5.900 -18.687 3.758 1.00 94.62 86 ARG A C 1
ATOM 651 O O . ARG A 1 86 ? -5.675 -17.677 4.413 1.00 94.62 86 ARG A O 1
ATOM 658 N N . TRP A 1 87 ? -6.746 -18.692 2.727 1.00 93.62 87 TRP A N 1
ATOM 659 C CA . TRP A 1 87 ? -7.471 -17.486 2.301 1.00 93.62 87 TRP A CA 1
ATOM 660 C C . TRP A 1 87 ? -8.502 -17.006 3.310 1.00 93.62 87 TRP A C 1
ATOM 662 O O . TRP A 1 87 ? -8.817 -15.822 3.349 1.00 93.62 87 TRP A O 1
ATOM 672 N N . PHE A 1 88 ? -9.021 -17.928 4.114 1.00 94.94 88 PHE A N 1
ATOM 673 C CA . PHE A 1 88 ? -10.062 -17.648 5.094 1.00 94.94 88 PHE A CA 1
ATOM 674 C C . PHE A 1 88 ? -9.493 -17.446 6.504 1.00 94.94 88 PHE A C 1
ATOM 676 O O . PHE A 1 88 ? -10.249 -17.210 7.440 1.00 94.94 88 PHE A O 1
ATOM 683 N N . GLY A 1 89 ? -8.170 -17.543 6.669 1.00 96.25 89 GLY A N 1
ATOM 684 C CA . GLY A 1 89 ? -7.495 -17.234 7.924 1.00 96.25 89 GLY A CA 1
ATOM 685 C C . GLY A 1 89 ? -7.242 -15.735 8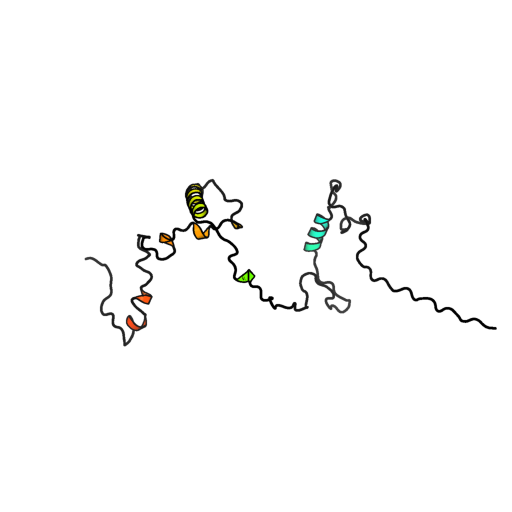.083 1.00 96.25 89 GLY A C 1
ATOM 686 O O . GLY A 1 89 ? -7.041 -15.006 7.111 1.00 96.25 89 GLY A O 1
ATOM 687 N N . ASN A 1 90 ? -7.209 -15.266 9.327 1.00 92.56 90 ASN A N 1
ATOM 688 C CA . ASN A 1 90 ? -6.923 -13.871 9.646 1.00 92.56 90 ASN A CA 1
ATOM 689 C C . ASN A 1 90 ? -5.480 -13.522 9.224 1.00 92.56 90 ASN A C 1
ATOM 691 O O . ASN A 1 90 ? -4.526 -14.110 9.728 1.00 92.56 90 ASN A O 1
ATOM 695 N N . THR A 1 91 ? -5.306 -12.555 8.318 1.00 91.38 91 THR A N 1
ATOM 696 C CA . THR A 1 91 ? -3.980 -12.182 7.773 1.00 91.38 91 THR A CA 1
ATOM 697 C C . THR A 1 91 ? -3.305 -11.024 8.508 1.00 91.38 91 THR A C 1
ATOM 699 O O . THR A 1 91 ? -2.079 -10.935 8.526 1.00 91.38 91 THR A O 1
ATOM 702 N N . ARG A 1 92 ? -4.085 -10.118 9.108 1.00 87.69 92 ARG A N 1
ATOM 703 C CA . ARG A 1 92 ? -3.602 -8.982 9.905 1.00 87.69 92 ARG A CA 1
ATOM 704 C C . ARG A 1 92 ? -4.387 -8.940 11.208 1.00 87.69 92 ARG A C 1
ATOM 706 O O . ARG A 1 92 ? -5.592 -8.709 11.184 1.00 87.69 92 ARG A O 1
ATOM 713 N N . VAL A 1 93 ? -3.706 -9.177 12.324 1.00 88.06 93 VAL A N 1
ATOM 714 C CA . VAL A 1 93 ? -4.292 -9.167 13.670 1.00 88.06 93 VAL A CA 1
ATOM 715 C C . VAL A 1 93 ? -3.491 -8.200 14.531 1.00 88.06 93 VAL A C 1
ATOM 717 O O . VAL A 1 93 ? -2.265 -8.174 14.453 1.00 88.06 93 VAL A O 1
ATOM 720 N N . VAL A 1 94 ? -4.188 -7.399 15.331 1.00 88.12 94 VAL A N 1
ATOM 721 C CA . VAL A 1 94 ? -3.598 -6.455 16.286 1.00 88.12 94 VAL A CA 1
ATOM 722 C C . VAL A 1 94 ? -4.154 -6.788 17.665 1.00 88.12 94 VAL A C 1
ATOM 724 O O . VAL A 1 94 ? -5.352 -7.034 17.798 1.00 88.12 94 VAL A O 1
ATOM 727 N N . GLY A 1 95 ? -3.296 -6.828 18.685 1.00 91.25 95 GLY A N 1
ATOM 728 C CA . GLY A 1 95 ? -3.736 -7.042 20.063 1.00 91.25 95 GLY A CA 1
ATOM 729 C C . GLY A 1 95 ? -4.404 -5.793 20.642 1.00 91.25 95 GLY A C 1
ATOM 730 O O . GLY A 1 95 ? -3.985 -4.678 20.346 1.00 91.25 95 GLY A O 1
ATOM 731 N N . GLN A 1 96 ? -5.397 -5.962 21.518 1.00 89.62 96 GLN A N 1
ATOM 732 C CA . GLN A 1 96 ? -6.158 -4.840 22.089 1.00 89.62 96 GLN A CA 1
ATOM 733 C C . GLN A 1 96 ? -5.269 -3.795 22.787 1.00 89.62 96 GLN A C 1
ATOM 735 O O . GLN A 1 96 ? -5.421 -2.605 22.544 1.00 89.62 96 GLN A O 1
ATOM 740 N N . LYS A 1 97 ? -4.288 -4.234 23.587 1.00 91.81 97 LYS A N 1
ATOM 741 C CA . LYS A 1 97 ? -3.349 -3.330 24.280 1.00 91.81 97 LYS A CA 1
ATOM 742 C C . LYS A 1 97 ? -2.487 -2.515 23.310 1.00 91.81 97 LYS A C 1
ATOM 744 O O . LYS A 1 97 ? -2.231 -1.341 23.532 1.00 91.81 97 LYS A O 1
ATOM 749 N N . GLN A 1 98 ? -2.046 -3.145 22.218 1.00 88.94 98 GLN A N 1
ATOM 750 C CA . GLN A 1 98 ? -1.268 -2.471 21.174 1.00 88.94 98 GLN A CA 1
ATOM 751 C C . GLN A 1 98 ? -2.134 -1.483 20.393 1.00 88.94 98 GLN A C 1
ATOM 753 O O . GLN A 1 98 ? -1.650 -0.436 19.978 1.00 88.94 98 GLN A O 1
ATOM 758 N N . LEU A 1 99 ? -3.413 -1.814 20.197 1.00 88.19 99 LEU A N 1
ATOM 759 C CA . LEU A 1 99 ? -4.376 -0.936 19.551 1.00 88.19 99 LEU A CA 1
ATOM 760 C C . LEU A 1 99 ? -4.626 0.330 20.375 1.00 88.19 99 LEU A C 1
ATOM 762 O O . LEU A 1 99 ? -4.670 1.419 19.815 1.00 88.19 99 LEU A O 1
ATOM 766 N N . GLU A 1 100 ? -4.794 0.178 21.684 1.00 88.50 100 GLU A N 1
ATOM 767 C CA . GLU A 1 100 ? -5.021 1.283 22.614 1.00 88.50 100 GLU A CA 1
ATOM 768 C C . GLU A 1 100 ? -3.817 2.227 22.662 1.00 88.50 100 GLU A C 1
ATOM 770 O O . GLU A 1 100 ? -3.966 3.406 22.354 1.00 88.50 100 GLU A O 1
ATOM 775 N N . ALA A 1 101 ? -2.609 1.689 22.865 1.00 89.69 101 ALA A N 1
ATOM 776 C CA . ALA A 1 101 ? -1.380 2.482 22.812 1.00 89.69 101 ALA A CA 1
ATOM 777 C C . ALA A 1 101 ? -1.212 3.202 21.460 1.00 89.69 101 ALA A C 1
ATOM 779 O O . ALA A 1 101 ? -0.848 4.374 21.399 1.00 89.69 101 ALA A O 1
ATOM 780 N N . PHE A 1 102 ? -1.539 2.525 20.354 1.00 88.31 102 PHE A N 1
ATOM 781 C CA . PHE A 1 102 ? -1.495 3.132 19.026 1.00 88.31 102 PHE A CA 1
ATOM 782 C C . PHE A 1 102 ? -2.492 4.288 18.868 1.00 88.31 102 PHE A C 1
ATOM 784 O O . PHE A 1 102 ? -2.159 5.292 18.239 1.00 88.31 102 PHE A O 1
ATOM 791 N N . ARG A 1 103 ? -3.703 4.171 19.425 1.00 87.56 103 ARG A N 1
ATOM 792 C CA . ARG A 1 103 ? -4.706 5.247 19.403 1.00 87.56 103 ARG A CA 1
ATOM 793 C C . ARG A 1 103 ? -4.230 6.467 20.178 1.00 87.56 103 ARG A C 1
ATOM 795 O O . ARG A 1 103 ? -4.352 7.573 19.660 1.00 87.56 103 ARG A O 1
ATOM 802 N N . GLU A 1 104 ? -3.658 6.265 21.360 1.00 87.88 104 GLU A N 1
ATOM 803 C CA . GLU A 1 104 ? -3.118 7.346 22.190 1.00 87.88 104 GLU A CA 1
ATOM 804 C C . GLU A 1 104 ? -1.970 8.074 21.483 1.00 87.88 104 GLU A C 1
ATOM 806 O O . GLU A 1 104 ? -2.020 9.291 21.298 1.00 87.88 104 GLU A O 1
ATOM 811 N N . GLU A 1 105 ? -0.969 7.336 20.993 1.00 87.50 105 GLU A N 1
ATOM 812 C CA . GLU A 1 105 ? 0.165 7.933 20.282 1.00 87.50 105 GLU A CA 1
ATOM 813 C C . GLU A 1 105 ? -0.262 8.678 19.013 1.00 87.50 105 GLU A C 1
ATOM 815 O O . GLU A 1 105 ? 0.269 9.748 18.703 1.00 87.50 105 GLU A O 1
ATOM 820 N N . MET A 1 106 ? -1.210 8.116 18.258 1.00 85.75 106 MET A N 1
ATOM 821 C CA . MET A 1 106 ? -1.708 8.745 17.039 1.00 85.75 106 MET A CA 1
ATOM 822 C C . MET A 1 106 ? -2.573 9.965 17.327 1.00 85.75 106 MET A C 1
ATOM 824 O O . MET A 1 106 ? -2.521 10.899 16.539 1.00 85.75 106 MET A O 1
ATOM 828 N N . ALA A 1 107 ? -3.337 9.999 18.421 1.00 83.50 107 ALA A N 1
ATOM 829 C CA . ALA A 1 107 ? -4.105 11.182 18.803 1.00 83.50 107 ALA A CA 1
ATOM 830 C C . ALA A 1 107 ? -3.179 12.366 19.115 1.00 83.50 107 ALA A C 1
ATOM 832 O O . ALA A 1 107 ? -3.420 13.477 18.645 1.00 83.50 107 ALA A O 1
ATOM 833 N N . VAL A 1 108 ? -2.079 12.108 19.830 1.00 85.19 108 VAL A N 1
ATOM 834 C CA . VAL A 1 108 ? -1.062 13.124 20.135 1.00 85.19 108 VAL A CA 1
ATOM 835 C C . VAL A 1 108 ? -0.369 13.605 18.859 1.00 85.19 108 VAL A C 1
ATOM 837 O O . VAL A 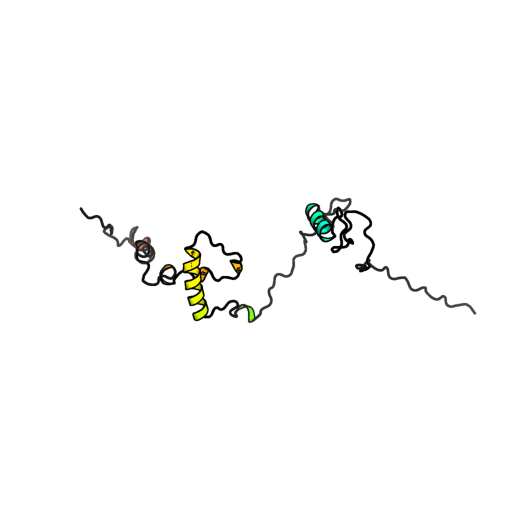1 108 ? -0.280 14.806 18.622 1.00 85.19 108 VAL A O 1
ATOM 840 N N . LYS A 1 109 ? 0.086 12.683 18.001 1.00 84.94 109 LYS A N 1
ATOM 841 C CA . LYS A 1 109 ? 0.831 13.032 16.777 1.00 84.94 109 LYS A CA 1
ATOM 842 C C . LYS A 1 109 ? -0.053 13.630 15.681 1.00 84.94 109 LYS A C 1
ATOM 844 O O . LYS A 1 109 ? 0.406 14.485 14.941 1.00 84.94 109 LYS A O 1
ATOM 849 N N . ALA A 1 110 ? -1.319 13.227 15.574 1.00 81.12 110 ALA A N 1
ATOM 850 C CA . ALA A 1 110 ? -2.245 13.789 14.588 1.00 81.12 110 ALA A CA 1
ATOM 851 C C . ALA A 1 110 ? -2.633 15.242 14.897 1.00 81.12 110 ALA A C 1
ATOM 853 O O . ALA A 1 110 ? -3.013 15.970 13.982 1.00 81.12 110 ALA A O 1
ATOM 854 N N . ALA A 1 111 ? -2.553 15.658 16.164 1.00 79.88 111 ALA A N 1
ATOM 855 C CA . ALA A 1 111 ? -2.774 17.044 16.558 1.00 79.88 111 ALA A CA 1
ATOM 856 C C . ALA A 1 111 ? -1.596 17.962 16.185 1.00 79.88 111 ALA A C 1
ATOM 858 O O . ALA A 1 111 ? -1.792 19.172 16.086 1.00 79.88 111 ALA A O 1
ATOM 859 N N . ASP A 1 112 ? -0.397 17.409 15.964 1.00 88.62 112 ASP A N 1
ATOM 860 C CA . ASP A 1 112 ? 0.796 18.175 15.607 1.00 88.62 112 ASP A CA 1
ATOM 861 C C . ASP A 1 112 ? 0.929 18.334 14.076 1.00 88.62 112 ASP A C 1
ATOM 863 O O . ASP A 1 112 ? 1.268 17.366 13.383 1.00 88.62 112 ASP A O 1
ATOM 867 N N . PRO A 1 113 ? 0.727 19.549 13.523 1.00 88.25 113 PRO A N 1
ATOM 868 C CA . PRO A 1 113 ? 0.803 19.794 12.083 1.00 88.25 113 PRO A CA 1
ATOM 869 C C . PRO A 1 113 ? 2.226 19.697 11.511 1.00 88.25 113 PRO A C 1
ATOM 871 O O . PRO A 1 113 ? 2.383 19.664 10.290 1.00 88.25 113 PRO A O 1
ATOM 874 N N . TYR A 1 114 ? 3.264 19.666 12.351 1.00 92.25 114 TYR A N 1
ATOM 875 C CA . TYR A 1 114 ? 4.659 19.609 11.911 1.00 92.25 114 TYR A CA 1
ATOM 876 C C . TYR A 1 114 ? 5.202 18.183 11.797 1.00 92.25 114 TYR A C 1
ATOM 878 O O . TYR A 1 114 ? 6.287 17.982 11.245 1.00 92.25 114 TYR A O 1
ATOM 886 N N . THR A 1 115 ? 4.459 17.179 12.269 1.00 88.19 115 THR A N 1
ATOM 887 C CA . THR A 1 115 ? 4.872 15.774 12.172 1.00 88.19 115 THR A CA 1
ATOM 888 C C . THR A 1 115 ? 4.240 15.083 10.966 1.00 88.19 115 THR A C 1
ATOM 890 O O . THR A 1 115 ? 3.059 15.243 10.670 1.00 88.19 115 THR A O 1
ATOM 893 N N . VAL A 1 116 ? 5.040 14.291 10.241 1.00 86.38 116 VAL A N 1
ATOM 894 C CA . VAL A 1 116 ? 4.595 13.574 9.035 1.00 86.38 116 VAL A CA 1
ATOM 895 C C . VAL A 1 116 ? 4.867 12.081 9.173 1.00 86.38 116 VAL A C 1
ATOM 897 O O . VAL A 1 116 ? 5.960 11.652 9.543 1.00 86.38 116 VAL A O 1
ATOM 900 N N . VAL A 1 117 ? 3.867 11.269 8.831 1.00 85.19 117 VAL A N 1
ATOM 901 C CA . VAL A 1 117 ? 3.985 9.807 8.804 1.00 85.19 117 VAL A CA 1
ATOM 902 C C . VAL A 1 117 ? 4.697 9.370 7.523 1.00 85.19 117 VAL A C 1
ATOM 904 O O . VAL A 1 117 ? 4.173 9.552 6.426 1.00 85.19 117 VAL A O 1
ATOM 907 N N . LEU A 1 118 ? 5.866 8.741 7.662 1.00 87.56 118 LEU A N 1
ATOM 908 C CA . LEU A 1 118 ? 6.653 8.254 6.520 1.00 87.56 118 LEU A CA 1
ATOM 909 C C . LEU A 1 118 ? 6.084 6.952 5.921 1.00 87.56 118 LEU A C 1
ATOM 911 O O . LEU A 1 118 ? 5.986 6.823 4.704 1.00 87.56 118 LEU A O 1
ATOM 915 N N . ASP A 1 119 ? 5.645 6.014 6.769 1.00 85.75 119 ASP A N 1
ATOM 916 C CA . ASP A 1 119 ? 5.224 4.661 6.368 1.00 85.75 119 ASP A CA 1
ATOM 917 C C . ASP A 1 119 ? 3.758 4.357 6.731 1.00 85.75 119 ASP A C 1
ATOM 919 O O . ASP A 1 119 ? 3.438 3.505 7.562 1.00 85.75 119 ASP A O 1
ATOM 923 N N . ALA A 1 120 ? 2.818 5.016 6.052 1.00 81.88 120 ALA A N 1
ATOM 924 C CA . ALA A 1 120 ? 1.385 4.856 6.332 1.00 81.88 120 ALA A CA 1
ATOM 925 C C . ALA A 1 120 ? 0.809 3.468 5.962 1.00 81.88 120 ALA A C 1
ATOM 927 O O . ALA A 1 120 ? -0.190 3.034 6.530 1.00 81.88 120 ALA A O 1
ATOM 928 N N . ARG A 1 121 ? 1.421 2.732 5.020 1.00 79.50 121 ARG A N 1
ATOM 929 C CA . ARG A 1 121 ? 0.840 1.496 4.436 1.00 79.50 121 ARG A CA 1
ATOM 930 C C . ARG A 1 121 ? 0.718 0.320 5.410 1.00 79.50 121 ARG A C 1
ATOM 932 O O . ARG A 1 121 ? -0.051 -0.607 5.148 1.00 79.50 121 ARG A O 1
ATOM 939 N N . LYS A 1 122 ? 1.509 0.319 6.484 1.00 82.00 122 LYS A N 1
ATOM 940 C CA . LYS A 1 122 ? 1.543 -0.762 7.484 1.00 82.00 122 LYS A CA 1
ATOM 941 C C . LYS A 1 122 ? 0.689 -0.456 8.716 1.00 82.00 122 LYS A C 1
ATOM 943 O O . LYS A 1 122 ? 0.470 -1.355 9.520 1.00 82.00 122 LYS A O 1
ATOM 948 N N . LEU A 1 123 ? 0.203 0.777 8.853 1.00 81.75 123 LEU A N 1
ATOM 949 C CA . LEU A 1 123 ? -0.532 1.229 10.027 1.00 81.75 123 LEU A CA 1
ATOM 950 C C . LEU A 1 123 ? -2.042 1.027 9.830 1.00 81.75 123 LEU A C 1
ATOM 952 O O . LEU A 1 123 ? -2.582 1.425 8.793 1.00 81.75 123 LEU A O 1
ATOM 956 N N . PRO A 1 124 ? -2.757 0.433 10.801 1.00 82.88 124 PRO A N 1
ATOM 957 C CA . PRO A 1 124 ? -4.202 0.249 10.727 1.00 82.88 124 PRO A CA 1
ATOM 958 C C . PRO A 1 124 ? -4.933 1.556 11.078 1.00 82.88 124 PRO A C 1
ATOM 960 O O . PRO A 1 124 ? -5.640 1.643 12.078 1.00 82.88 124 PRO A O 1
ATOM 963 N N . LEU A 1 125 ? -4.782 2.583 10.234 1.00 82.88 125 LEU A N 1
ATOM 964 C CA . LEU A 1 125 ? -5.359 3.917 10.461 1.00 82.88 125 LEU A CA 1
ATOM 965 C C . LEU A 1 125 ? -6.895 3.904 10.552 1.00 82.88 125 LEU A C 1
ATOM 967 O O . LEU A 1 125 ? -7.478 4.739 11.233 1.00 82.88 125 LEU A O 1
ATOM 971 N N . GLY A 1 126 ? -7.560 2.928 9.923 1.00 81.06 126 GLY A N 1
ATOM 972 C CA . GLY A 1 126 ? -9.014 2.759 10.033 1.00 81.06 126 GLY A CA 1
ATOM 973 C C . GLY A 1 126 ? -9.503 2.440 11.452 1.00 81.06 126 GLY A C 1
ATOM 974 O O . GLY A 1 126 ? -10.667 2.670 11.752 1.00 81.06 126 GLY A O 1
ATOM 975 N N . LEU A 1 127 ? -8.627 1.954 12.339 1.00 78.81 127 LEU A N 1
ATOM 976 C CA . LEU A 1 127 ? -8.978 1.643 13.727 1.00 78.81 127 LEU A CA 1
ATOM 977 C C . LEU A 1 127 ? -8.765 2.819 14.695 1.00 78.81 127 LEU A C 1
ATOM 979 O O . LEU A 1 127 ? -9.060 2.670 15.882 1.00 78.81 127 LEU A O 1
ATOM 983 N N . ILE A 1 128 ? -8.257 3.959 14.208 1.00 74.06 128 ILE A N 1
ATOM 984 C CA . ILE A 1 128 ? -8.082 5.193 14.996 1.00 74.06 128 ILE A CA 1
ATOM 985 C C . ILE A 1 128 ? -9.430 5.861 15.267 1.00 74.06 128 ILE A C 1
ATOM 987 O O . ILE A 1 128 ? -9.599 6.512 16.290 1.00 74.06 128 ILE A O 1
ATOM 991 N N . GLN A 1 129 ? -10.399 5.701 14.363 1.00 68.50 129 GLN A N 1
ATOM 992 C CA . GLN A 1 129 ? -11.722 6.277 14.558 1.00 68.50 129 GLN A CA 1
ATOM 993 C C . GLN A 1 129 ? -12.417 5.544 15.702 1.00 68.50 129 GLN A C 1
ATOM 995 O O . GLN A 1 129 ? -12.662 4.337 15.615 1.00 68.50 129 GLN A O 1
ATOM 1000 N N . ASP A 1 130 ? -12.736 6.271 16.772 1.00 59.25 130 ASP A N 1
ATOM 1001 C CA . ASP A 1 130 ? -13.451 5.687 17.896 1.00 59.25 130 ASP A CA 1
ATOM 1002 C C . ASP A 1 130 ? -14.753 5.039 17.412 1.00 59.25 130 ASP A C 1
ATOM 1004 O O . ASP A 1 130 ? -15.464 5.624 16.577 1.00 59.25 130 ASP A O 1
ATOM 1008 N N . PRO A 1 131 ? -15.109 3.851 17.932 1.00 57.59 131 PRO A N 1
ATOM 1009 C CA . PRO A 1 131 ? -16.356 3.182 17.573 1.00 57.59 131 PRO A CA 1
ATOM 1010 C C . PRO A 1 131 ? -17.582 4.057 17.871 1.00 57.59 131 PRO A C 1
ATOM 1012 O O . PRO A 1 131 ? -18.580 3.961 17.157 1.00 57.59 131 PRO A O 1
ATOM 1015 N N . GLU A 1 132 ? -17.480 4.975 18.839 1.00 54.94 132 GLU A N 1
ATOM 1016 C CA . GLU A 1 132 ? -18.505 5.979 19.152 1.00 54.94 132 GLU A CA 1
ATOM 1017 C C . GLU A 1 132 ? -18.762 6.965 18.004 1.00 54.94 132 GLU A C 1
ATOM 1019 O O . GLU A 1 132 ? -19.838 7.550 17.896 1.00 54.94 132 GLU A O 1
ATOM 1024 N N . THR A 1 133 ? -17.785 7.148 17.117 1.00 53.91 133 THR A N 1
ATOM 1025 C CA . THR A 1 133 ? -17.877 8.100 16.008 1.00 53.91 133 THR A CA 1
ATOM 1026 C C . THR A 1 133 ? -18.290 7.473 14.683 1.00 53.91 133 THR A C 1
ATOM 1028 O O . THR A 1 133 ? -18.811 8.191 13.828 1.00 53.91 133 THR A O 1
ATOM 1031 N N . THR A 1 134 ? -18.089 6.160 14.520 1.00 48.81 13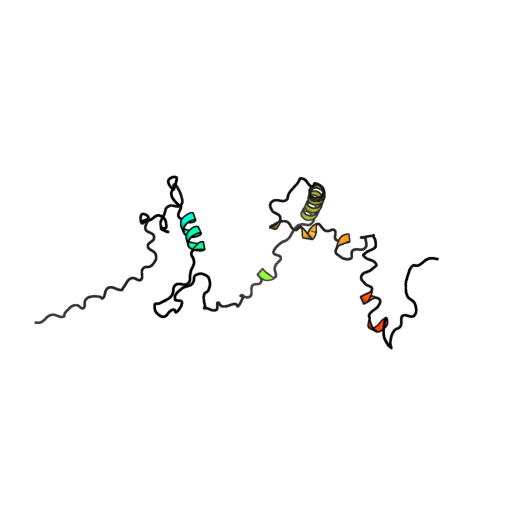4 THR A N 1
ATOM 1032 C CA . THR A 1 134 ? -18.171 5.488 13.209 1.00 48.81 134 THR A CA 1
ATOM 1033 C C . THR A 1 134 ? -19.198 4.357 13.172 1.00 48.81 134 THR A C 1
ATOM 1035 O O . THR A 1 134 ? -19.880 4.191 12.165 1.00 48.81 134 THR A O 1
ATOM 1038 N N . ASN A 1 135 ? -19.387 3.620 14.271 1.00 44.97 135 ASN A N 1
ATOM 1039 C CA . ASN A 1 135 ? -20.197 2.397 14.291 1.00 44.97 135 ASN A CA 1
ATOM 1040 C C . ASN A 1 135 ? -21.507 2.563 15.058 1.00 44.97 135 ASN A C 1
ATOM 1042 O O . ASN A 1 135 ? -21.811 1.722 15.892 1.00 44.97 135 ASN A O 1
ATOM 1046 N N . GLY A 1 136 ? -22.271 3.641 14.849 1.00 43.41 136 GLY A N 1
ATOM 1047 C CA . GLY A 1 136 ? -23.601 3.777 15.473 1.00 43.41 136 GLY A CA 1
ATOM 1048 C C . GLY A 1 136 ? -23.619 3.592 17.003 1.00 43.41 136 GLY A C 1
ATOM 1049 O O . GLY A 1 136 ? -24.680 3.366 17.581 1.00 43.41 136 GLY A O 1
ATOM 1050 N N . GLY A 1 137 ? -22.449 3.670 17.645 1.00 39.88 137 GLY A N 1
ATOM 1051 C CA . GLY A 1 137 ? -22.271 3.603 19.076 1.00 39.88 137 GLY A CA 1
ATOM 1052 C C . GLY A 1 137 ? -22.820 4.895 19.629 1.00 39.88 137 GLY A C 1
ATOM 1053 O O . GLY A 1 137 ? -22.359 5.979 19.279 1.00 39.88 137 GLY A O 1
ATOM 1054 N N . LEU A 1 138 ? -23.879 4.746 20.408 1.00 46.53 138 LEU A N 1
ATOM 1055 C CA . LEU A 1 138 ? -24.557 5.748 21.206 1.00 46.53 138 LEU A CA 1
ATOM 1056 C C . LEU A 1 138 ? -23.552 6.691 21.888 1.00 46.53 138 LEU A C 1
ATOM 1058 O O . LEU A 1 138 ? -23.244 6.410 23.033 1.00 46.53 138 LEU A O 1
ATOM 1062 N N . ARG A 1 139 ? -23.043 7.749 21.216 1.00 44.69 139 ARG A N 1
ATOM 1063 C CA . ARG A 1 139 ? -22.474 8.986 21.817 1.00 44.69 139 ARG A CA 1
ATOM 1064 C C . ARG A 1 139 ? -21.713 9.971 20.916 1.00 44.69 139 ARG A C 1
ATOM 1066 O O . ARG A 1 139 ? -21.173 10.927 21.461 1.00 44.69 139 ARG A O 1
ATOM 1073 N N . LYS A 1 140 ? -21.784 9.951 19.573 1.00 42.88 140 LYS A N 1
ATOM 1074 C CA . LYS A 1 140 ? -21.509 11.206 18.821 1.00 42.88 140 LYS A CA 1
ATOM 1075 C C . LYS A 1 140 ? -22.717 12.152 18.836 1.00 42.88 140 LYS A C 1
ATOM 1077 O O . LYS A 1 140 ? -23.428 12.324 17.846 1.00 42.88 140 LYS A O 1
ATOM 1082 N N . ALA A 1 141 ? -22.921 12.771 20.000 1.00 45.38 141 ALA A N 1
ATOM 1083 C CA . ALA A 1 141 ? -23.563 14.071 20.148 1.00 45.38 141 ALA A CA 1
ATOM 1084 C C . ALA A 1 141 ? -22.791 15.054 19.254 1.00 45.38 141 ALA A C 1
ATOM 1086 O O . ALA A 1 141 ? -21.621 15.340 19.471 1.00 45.38 141 ALA A O 1
ATOM 1087 N N . THR A 1 142 ? -23.313 15.437 18.098 1.00 43.47 142 THR A N 1
ATOM 1088 C CA . THR A 1 142 ? -24.055 16.686 17.949 1.00 43.47 142 THR A CA 1
ATOM 1089 C C . THR A 1 142 ? -24.667 16.676 16.536 1.00 43.47 142 THR A C 1
ATOM 1091 O O . THR A 1 142 ? -23.992 16.437 15.537 1.00 43.47 142 THR A O 1
ATOM 1094 N N . ALA A 1 143 ? -25.986 16.862 16.448 1.00 45.19 143 ALA A N 1
ATOM 1095 C CA . ALA A 1 143 ? -26.787 17.139 15.242 1.00 45.19 143 ALA A CA 1
ATOM 1096 C C . ALA A 1 143 ? -26.869 16.124 14.067 1.00 45.19 143 ALA A C 1
ATOM 1098 O O . ALA A 1 143 ? -27.842 16.193 13.312 1.00 45.19 143 ALA A O 1
ATOM 1099 N N . ARG A 1 144 ? -25.923 15.192 13.856 1.00 48.88 144 ARG A N 1
ATOM 1100 C CA . ARG A 1 144 ? -25.902 14.350 12.628 1.00 48.88 144 ARG A CA 1
ATOM 1101 C C . ARG A 1 144 ? -26.495 12.946 12.792 1.00 48.88 144 ARG A C 1
ATOM 1103 O O . ARG A 1 144 ? -27.147 12.466 11.868 1.00 48.88 144 ARG A O 1
ATOM 1110 N N . ALA A 1 145 ? -26.328 12.321 13.958 1.00 49.56 145 ALA A N 1
ATOM 1111 C CA . ALA A 1 145 ? -26.822 10.965 14.233 1.00 49.56 145 ALA A CA 1
ATOM 1112 C C . ALA A 1 145 ? -28.361 10.868 14.282 1.00 49.56 145 ALA A C 1
ATOM 1114 O O . ALA A 1 145 ? -28.930 9.818 14.005 1.00 49.56 145 ALA A O 1
ATOM 1115 N N . THR A 1 146 ? -29.054 11.974 14.558 1.00 51.44 146 THR A N 1
ATOM 1116 C CA . THR A 1 146 ? -30.523 12.036 14.599 1.00 51.44 146 THR A CA 1
ATOM 1117 C C . THR A 1 146 ? -31.175 12.277 13.230 1.00 51.44 146 THR A C 1
ATOM 1119 O O . THR A 1 146 ? -32.392 12.156 13.115 1.00 51.44 146 THR A O 1
ATOM 1122 N N . ARG A 1 147 ? -30.402 12.577 12.169 1.00 54.03 147 ARG A N 1
ATOM 1123 C CA . ARG A 1 147 ? -30.937 12.852 10.817 1.00 54.03 147 ARG A CA 1
ATOM 1124 C C . ARG A 1 147 ? -31.060 11.622 9.901 1.00 54.03 147 ARG A C 1
ATOM 1126 O O . ARG A 1 147 ? -31.824 11.682 8.944 1.00 54.03 147 ARG A O 1
ATOM 1133 N N . SER A 1 148 ? -30.339 10.520 10.128 1.00 58.75 148 SER A N 1
ATOM 1134 C CA . SER A 1 148 ? -30.042 9.558 9.044 1.00 58.75 148 SER A CA 1
ATOM 1135 C C . SER A 1 148 ? -30.823 8.237 9.017 1.00 58.75 148 SER A C 1
ATOM 1137 O O . SER A 1 148 ? -30.696 7.508 8.039 1.00 58.75 148 SER A O 1
ATOM 1139 N N . ALA A 1 149 ? -31.698 7.937 9.981 1.00 68.69 149 ALA A N 1
ATOM 1140 C CA . ALA A 1 149 ? -32.631 6.801 9.869 1.00 68.69 149 ALA A CA 1
ATOM 1141 C C . ALA A 1 149 ? -34.055 7.237 9.475 1.00 68.69 149 ALA A C 1
ATOM 1143 O O . ALA A 1 149 ? -35.034 6.547 9.763 1.00 68.69 149 ALA A O 1
ATOM 1144 N N . LEU A 1 150 ? -34.201 8.392 8.818 1.00 72.62 150 LEU A N 1
ATOM 1145 C CA . LEU A 1 150 ? -35.511 8.894 8.397 1.00 72.62 150 LEU A CA 1
ATOM 1146 C C . LEU A 1 150 ? -36.182 7.930 7.412 1.00 72.62 150 LEU A C 1
ATOM 1148 O O . LEU A 1 150 ? -37.366 7.678 7.535 1.00 72.62 150 LEU A O 1
ATOM 1152 N N . VAL A 1 151 ? -35.421 7.293 6.521 1.00 78.81 151 VAL A N 1
ATOM 1153 C CA . VAL A 1 151 ? -35.956 6.293 5.578 1.00 78.81 151 VAL A CA 1
ATOM 1154 C C . VAL A 1 151 ? -36.396 5.004 6.285 1.00 78.81 151 VAL A C 1
ATOM 1156 O O . VAL A 1 151 ? -37.391 4.405 5.892 1.00 78.81 151 VAL A O 1
ATOM 1159 N N . ALA A 1 152 ? -35.696 4.593 7.348 1.00 77.81 152 ALA A N 1
ATOM 1160 C CA . ALA A 1 152 ? -36.051 3.400 8.122 1.00 77.81 152 ALA A CA 1
ATOM 1161 C C . ALA A 1 152 ? -37.282 3.632 9.014 1.00 77.81 152 ALA A C 1
ATOM 1163 O O . ALA A 1 152 ? -38.126 2.756 9.164 1.00 77.81 152 ALA A O 1
ATOM 1164 N N . THR A 1 153 ? -37.398 4.828 9.591 1.00 78.81 153 THR A N 1
ATOM 1165 C CA . THR A 1 153 ? -38.526 5.209 10.459 1.00 78.81 153 THR A CA 1
ATOM 1166 C C . THR A 1 153 ? -39.741 5.688 9.666 1.00 78.81 153 THR A C 1
ATOM 1168 O O . THR A 1 153 ? -40.877 5.556 10.115 1.00 78.81 153 THR A O 1
ATOM 1171 N N . GLN A 1 154 ? -39.508 6.261 8.488 1.00 77.62 154 GLN A N 1
ATOM 1172 C CA . GLN A 1 154 ? -40.504 6.841 7.600 1.00 77.62 154 GLN A CA 1
ATOM 1173 C C . GLN A 1 154 ? -40.186 6.475 6.138 1.00 77.62 154 GLN A C 1
ATOM 1175 O O . GLN A 1 154 ? -39.647 7.295 5.388 1.00 77.62 154 GLN A O 1
ATOM 1180 N N . PRO A 1 155 ? -40.538 5.249 5.705 1.00 86.12 155 PRO A N 1
ATOM 1181 C CA . PRO A 1 155 ? -40.369 4.828 4.320 1.00 86.12 155 PRO A CA 1
ATOM 1182 C C . PRO A 1 155 ? -41.160 5.721 3.359 1.00 86.12 155 PRO A C 1
ATOM 1184 O O . PRO A 1 155 ? -42.225 6.244 3.705 1.00 86.12 155 PRO A O 1
ATOM 1187 N N . PHE A 1 156 ? -40.676 5.855 2.123 1.00 85.00 156 PHE A N 1
ATOM 1188 C CA . PHE A 1 156 ? -41.284 6.740 1.122 1.00 85.00 156 PHE A CA 1
ATOM 1189 C C . PHE A 1 156 ? -42.768 6.417 0.871 1.00 85.00 156 PHE A C 1
ATOM 1191 O O . PHE A 1 156 ? -43.608 7.310 0.914 1.00 85.00 156 PHE A O 1
ATOM 1198 N N . ALA A 1 157 ? -43.109 5.131 0.740 1.00 85.56 157 ALA A N 1
ATOM 1199 C CA . ALA A 1 157 ? -44.485 4.676 0.515 1.00 85.56 157 ALA A CA 1
ATOM 1200 C C . ALA A 1 157 ? -45.452 5.008 1.670 1.00 85.56 157 ALA A C 1
ATOM 1202 O O . ALA A 1 157 ? -46.646 5.179 1.449 1.00 85.56 157 ALA A O 1
ATOM 1203 N N . ALA A 1 158 ? -44.945 5.110 2.904 1.00 84.06 158 ALA A N 1
ATOM 1204 C CA . ALA A 1 158 ? -45.749 5.442 4.082 1.00 84.06 158 ALA A CA 1
ATOM 1205 C C . ALA A 1 158 ? -45.822 6.958 4.351 1.00 84.06 158 ALA A C 1
ATOM 1207 O O . ALA A 1 158 ? -46.667 7.412 5.131 1.00 84.06 158 ALA A O 1
ATOM 1208 N N . THR A 1 159 ? -44.939 7.749 3.735 1.00 86.12 159 THR A N 1
ATOM 1209 C CA . THR A 1 159 ? -44.879 9.210 3.895 1.00 86.12 159 THR A CA 1
ATOM 1210 C C . THR A 1 159 ? -45.542 9.979 2.765 1.00 86.12 159 THR A C 1
ATOM 1212 O O . THR A 1 159 ? -46.109 11.036 3.036 1.00 86.12 159 THR A O 1
ATOM 1215 N N . PHE A 1 160 ? -45.502 9.456 1.539 1.00 86.00 160 PHE A N 1
ATOM 1216 C CA . PHE A 1 160 ? -46.058 10.076 0.339 1.00 86.00 160 PHE A CA 1
ATOM 1217 C C . PHE A 1 160 ? -46.877 9.057 -0.468 1.00 86.00 160 PHE A C 1
ATOM 1219 O O . PHE A 1 160 ? -46.537 7.879 -0.518 1.00 86.00 160 PHE A O 1
ATOM 1226 N N . GLY A 1 161 ? -47.945 9.517 -1.125 1.00 86.44 161 GLY A N 1
ATOM 1227 C CA . GLY A 1 161 ? -48.816 8.681 -1.961 1.00 86.44 161 GLY A CA 1
ATOM 1228 C C . GLY A 1 161 ? -50.164 8.342 -1.319 1.00 86.44 161 GLY A C 1
ATOM 1229 O O . GLY A 1 161 ? -50.527 8.877 -0.273 1.00 86.44 161 GLY A O 1
ATOM 1230 N N . LYS A 1 162 ? -50.929 7.461 -1.974 1.00 86.38 162 LYS A N 1
ATOM 1231 C CA . LYS A 1 162 ? -52.311 7.120 -1.586 1.00 86.38 162 LYS A CA 1
ATOM 1232 C C . LYS A 1 162 ? -52.403 6.464 -0.199 1.00 86.38 162 LYS A C 1
ATOM 1234 O O . LYS A 1 162 ? -53.338 6.742 0.539 1.00 86.38 162 LYS A O 1
ATOM 1239 N N . GLU A 1 163 ? -51.384 5.688 0.172 1.00 85.81 163 GLU A N 1
ATOM 1240 C CA . GLU A 1 163 ? -51.259 5.006 1.471 1.00 85.81 163 GLU A CA 1
ATOM 1241 C C . GLU A 1 163 ? -50.475 5.829 2.517 1.00 85.81 163 GLU A C 1
ATOM 1243 O O . GLU A 1 163 ? -50.008 5.299 3.530 1.00 85.81 163 GLU A O 1
ATOM 1248 N N . ALA A 1 164 ? -50.299 7.137 2.293 1.00 87.81 164 ALA A N 1
ATOM 1249 C CA . ALA A 1 164 ? -49.557 7.992 3.211 1.00 87.81 164 ALA A CA 1
ATOM 1250 C C . ALA A 1 164 ? -50.252 8.096 4.581 1.00 87.81 164 ALA A C 1
ATOM 1252 O O . ALA A 1 164 ? -51.385 8.567 4.713 1.00 87.81 164 ALA A O 1
ATOM 1253 N N . ARG A 1 165 ? -49.524 7.724 5.639 1.00 84.50 165 ARG A N 1
ATOM 1254 C CA . ARG A 1 165 ? -49.997 7.779 7.035 1.00 84.50 165 ARG A CA 1
ATOM 1255 C C . ARG A 1 165 ? -49.582 9.061 7.759 1.00 84.50 165 ARG A C 1
ATOM 1257 O O . ARG A 1 165 ? -50.102 9.362 8.832 1.00 84.50 165 ARG A O 1
ATOM 1264 N N . ARG A 1 166 ? -48.660 9.848 7.191 1.00 83.00 166 ARG A N 1
ATOM 1265 C CA . ARG A 1 166 ? -48.150 11.082 7.810 1.00 83.00 166 ARG A CA 1
ATOM 1266 C C . ARG A 1 166 ? -49.104 12.258 7.580 1.00 83.00 166 ARG A C 1
ATOM 1268 O O . ARG A 1 166 ? -49.311 12.665 6.445 1.00 83.00 166 ARG A O 1
ATOM 1275 N N . LYS A 1 167 ? -49.638 12.838 8.663 1.00 84.69 167 LYS A N 1
ATOM 1276 C CA . LYS A 1 167 ? -50.597 13.961 8.600 1.00 84.69 167 LYS A CA 1
ATOM 1277 C C . LYS A 1 167 ? -49.992 15.351 8.833 1.00 84.69 167 LYS A C 1
ATOM 1279 O O . LYS A 1 167 ? -50.534 16.323 8.326 1.00 84.69 167 LYS A O 1
ATOM 1284 N N . ARG A 1 168 ? -48.888 15.471 9.582 1.00 82.62 168 ARG A N 1
ATOM 1285 C CA . ARG A 1 168 ? -48.228 16.760 9.884 1.00 82.62 168 ARG A CA 1
ATOM 1286 C C . ARG A 1 168 ? -46.702 16.646 9.764 1.00 82.62 168 ARG A C 1
ATOM 1288 O O . ARG A 1 168 ? -46.160 15.579 10.076 1.00 82.62 168 ARG A O 1
ATOM 1295 N N . PRO A 1 169 ? -46.001 17.704 9.314 1.00 82.38 169 PRO A N 1
ATOM 1296 C CA . PRO A 1 169 ? -44.543 17.725 9.289 1.00 82.38 169 PRO A CA 1
ATOM 1297 C C . PRO A 1 169 ? -43.985 17.851 10.715 1.00 82.38 169 PRO A C 1
ATOM 1299 O O . PRO A 1 169 ? -44.511 18.602 11.532 1.00 82.38 169 PRO A O 1
ATOM 1302 N N . LYS A 1 170 ? -42.910 17.115 11.018 1.00 73.44 170 LYS A N 1
ATOM 1303 C CA . LYS A 1 170 ? -42.157 17.257 12.274 1.00 73.44 170 LYS A CA 1
ATOM 1304 C C . LYS A 1 170 ? -41.067 18.310 12.075 1.00 73.44 170 LYS A C 1
ATOM 1306 O O . LYS A 1 170 ? -39.925 17.965 11.789 1.00 73.44 170 LYS A O 1
ATOM 1311 N N . LEU A 1 171 ? -41.449 19.580 12.149 1.00 75.62 171 LEU A N 1
ATOM 1312 C CA . LEU A 1 171 ? -40.526 20.714 12.146 1.00 75.62 171 LEU A CA 1
ATOM 1313 C C . LEU A 1 171 ? -40.525 21.314 13.552 1.00 75.62 171 LEU A C 1
ATOM 1315 O O . LEU A 1 171 ? -41.593 21.569 14.101 1.00 75.62 171 LEU A O 1
ATOM 1319 N N . ALA A 1 172 ? -39.343 21.512 14.132 1.00 70.38 172 ALA A N 1
ATOM 1320 C CA . ALA A 1 172 ? -39.189 22.319 15.336 1.00 70.38 172 ALA A CA 1
ATOM 1321 C C . ALA A 1 172 ? -39.118 23.787 14.895 1.00 70.38 172 ALA A C 1
ATOM 1323 O O . ALA A 1 172 ? -38.037 24.311 14.649 1.00 70.38 172 ALA A O 1
ATOM 1324 N N . ALA A 1 173 ? -40.279 24.394 14.670 1.00 63.06 173 ALA A N 1
ATOM 1325 C CA . ALA A 1 173 ? -40.411 25.833 14.510 1.00 63.06 173 ALA A CA 1
ATOM 1326 C C . ALA A 1 173 ? -41.194 26.324 15.727 1.00 63.06 173 ALA A C 1
ATOM 1328 O O . ALA A 1 173 ? -42.377 26.009 15.859 1.00 63.06 173 ALA A O 1
ATOM 1329 N N . GLU A 1 174 ? -40.506 27.003 16.638 1.00 58.69 174 GLU A N 1
ATOM 1330 C CA . GLU A 1 174 ? -41.159 27.799 17.674 1.00 58.69 174 GLU A CA 1
ATOM 1331 C C . GLU A 1 174 ? -41.534 29.154 17.064 1.00 58.69 174 GLU A C 1
ATOM 1333 O O . GLU A 1 174 ? -40.796 29.681 16.226 1.00 58.69 174 GLU A O 1
ATOM 1338 N N . SER A 1 175 ? -42.715 29.658 17.424 1.00 50.72 175 SER A N 1
ATOM 1339 C CA . SER A 1 175 ? -43.154 31.030 17.145 1.00 50.72 175 SER A CA 1
ATOM 1340 C C . SER A 1 175 ? -42.541 32.003 18.135 1.00 50.72 175 SER A C 1
ATOM 1342 O O . SER A 1 175 ? -42.596 31.653 19.336 1.00 50.72 175 SER A O 1
#

pLDDT: mean 75.13, std 19.63, range [28.41, 96.44]

Secondary structure (DSSP, 8-state):
------PPPP----------S-PPP-STT-TT--SSSPPTTSPPHHHHHHHHHHT---EE-TTS-EEE-SS--------PPPP-GGGGS-S----HHHHHHHHHHHHHHHH-TT---S-GGGS-GGGSS-HHHHS--TT-TTTTTTTTTHHHHS-HHHHSSTT----S-------